Protein AF-A0A453PCX0-F1 (afdb_monomer_lite)

Sequence (122 aa):
MKKAQEKLGALLGRNPGLSKDFNNCVDFSLTPEEFEAGWCELMMKYEAMTDSHFENLYKYRETWVPCYFKHQFFPFLQSTQRSEGFNTVLKRYVNQHKSILNFVKQYQKIQIHILVREGSKD

Radius of gyration: 20.09 Å; chains: 1; bounding box: 38×37×50 Å

pLDDT: mean 74.6, std 13.04, range [39.66, 93.5]

InterPro domains:
  IPR031052 FHY3/FAR1 family [PTHR31669] (1-111)

Organism: Aegilops tauschii subsp. strangulata (NCBI:txid200361)

Foldseek 3Di:
DVVCCVVCVVLCVVPVCLVVLVCCLQVVDQAPVSNVVSLVVSCVVSVCPPPPVSVVCVVCCLVRRCNNCVVPDDVPPVDCPVVVVVVVVLVVQDDPPDDVVSSVVSVVVVVVVVVVVVVVVD

Secondary structure (DSSP, 8-state):
-HHHHHHSHHHHHH-TTHHHHHHHHHHS--SHHHHHHHHHHHHHHTTGGG-HHHHHHHHTGGGT-HHHHTTS--TTTS-THHHHHHHHHHHHH--TTS-HHHHHHHHHHHHHHHHHHHHT--

Structure (mmCIF, N/CA/C/O backbone):
data_AF-A0A453PCX0-F1
#
_entry.id   AF-A0A453PCX0-F1
#
loop_
_atom_site.group_PDB
_atom_site.id
_atom_site.type_symbol
_atom_site.label_atom_id
_atom_site.label_alt_id
_atom_site.label_comp_id
_atom_site.label_asym_id
_atom_site.label_entity_id
_atom_site.label_seq_id
_atom_site.pdbx_PDB_ins_code
_atom_site.Cartn_x
_atom_site.Cartn_y
_atom_site.Cartn_z
_atom_site.occupancy
_atom_site.B_iso_or_equiv
_atom_site.auth_seq_id
_atom_site.auth_comp_id
_atom_site.auth_asym_id
_atom_site.auth_atom_id
_atom_site.pdbx_PDB_model_num
ATOM 1 N N . MET A 1 1 ? 4.321 -1.537 4.904 1.00 40.69 1 MET A N 1
ATOM 2 C CA . MET A 1 1 ? 5.312 -2.137 3.977 1.00 40.69 1 MET A CA 1
ATOM 3 C C . MET A 1 1 ? 5.713 -3.583 4.287 1.00 40.69 1 MET A C 1
ATOM 5 O O . MET A 1 1 ? 5.758 -4.366 3.353 1.00 40.69 1 MET A O 1
ATOM 9 N N . LYS A 1 2 ? 5.931 -3.999 5.547 1.00 39.66 2 LYS A N 1
ATOM 10 C CA . LYS A 1 2 ? 6.452 -5.351 5.875 1.00 39.66 2 LYS A CA 1
ATOM 11 C C . LYS A 1 2 ? 5.653 -6.542 5.295 1.00 39.66 2 LYS A C 1
ATOM 13 O O . LYS A 1 2 ? 6.236 -7.453 4.731 1.00 39.66 2 LYS A O 1
ATOM 18 N N . LYS A 1 3 ? 4.313 -6.496 5.332 1.00 46.91 3 LYS A N 1
ATOM 19 C CA . LYS A 1 3 ? 3.445 -7.537 4.729 1.00 46.91 3 LYS A CA 1
ATOM 20 C C . LYS A 1 3 ? 3.434 -7.542 3.195 1.00 46.91 3 LYS A C 1
ATOM 22 O O . LYS A 1 3 ? 3.232 -8.590 2.592 1.00 46.91 3 LYS A O 1
ATOM 27 N N . ALA A 1 4 ? 3.621 -6.379 2.568 1.00 48.47 4 ALA A N 1
ATOM 28 C CA . ALA A 1 4 ? 3.772 -6.290 1.117 1.00 48.47 4 ALA A CA 1
ATOM 29 C C . ALA A 1 4 ? 5.121 -6.891 0.696 1.00 48.47 4 ALA A C 1
ATOM 31 O O . ALA A 1 4 ? 5.171 -7.653 -0.259 1.00 48.47 4 ALA A O 1
ATOM 32 N N . GLN A 1 5 ? 6.175 -6.649 1.484 1.00 51.53 5 GLN A N 1
ATOM 33 C CA . GLN A 1 5 ? 7.490 -7.269 1.305 1.00 51.53 5 GLN A CA 1
ATOM 34 C C . GLN A 1 5 ? 7.475 -8.793 1.483 1.00 51.53 5 GLN A C 1
ATOM 36 O O . GLN A 1 5 ? 8.235 -9.470 0.812 1.00 51.53 5 GLN A O 1
ATOM 41 N N . GLU A 1 6 ? 6.613 -9.356 2.332 1.00 54.28 6 GLU A N 1
ATOM 42 C CA . GLU A 1 6 ? 6.481 -10.817 2.477 1.00 54.28 6 GLU A CA 1
ATOM 43 C C . GLU A 1 6 ? 5.789 -11.471 1.269 1.00 54.28 6 GLU A C 1
ATOM 45 O O . GLU A 1 6 ? 6.207 -12.536 0.827 1.00 54.28 6 GLU A O 1
ATOM 50 N N . LYS A 1 7 ? 4.749 -10.834 0.711 1.00 58.62 7 LYS A N 1
ATOM 51 C CA . LYS A 1 7 ? 3.985 -11.382 -0.426 1.00 58.62 7 LYS A CA 1
ATOM 52 C C . LYS A 1 7 ? 4.642 -11.129 -1.780 1.00 58.62 7 LYS A C 1
ATOM 54 O O . LYS A 1 7 ? 4.614 -11.993 -2.641 1.00 58.62 7 LYS A O 1
ATOM 59 N N . LEU A 1 8 ? 5.255 -9.962 -1.949 1.00 61.41 8 LEU A N 1
ATOM 60 C CA . LEU A 1 8 ? 5.977 -9.571 -3.160 1.00 61.41 8 LEU A CA 1
ATOM 61 C C . LEU A 1 8 ? 7.486 -9.822 -3.023 1.00 61.41 8 LEU A C 1
ATOM 63 O O . LEU A 1 8 ? 8.259 -9.370 -3.859 1.00 61.41 8 LEU A O 1
ATOM 67 N N . GLY A 1 9 ? 7.933 -10.515 -1.970 1.00 59.28 9 GLY A N 1
ATOM 68 C CA . GLY A 1 9 ? 9.347 -10.615 -1.592 1.00 59.28 9 GLY A CA 1
ATOM 69 C C . GLY A 1 9 ? 10.252 -11.210 -2.663 1.00 59.28 9 GLY A C 1
ATOM 70 O O . GLY A 1 9 ? 11.370 -10.737 -2.840 1.00 59.28 9 GLY A O 1
ATOM 71 N N . ALA A 1 10 ? 9.758 -12.182 -3.433 1.00 63.59 10 ALA A N 1
ATOM 72 C CA . ALA A 1 10 ? 10.498 -12.742 -4.563 1.00 63.59 10 ALA A CA 1
ATOM 73 C C . ALA A 1 10 ? 10.660 -11.731 -5.719 1.00 63.59 10 ALA A C 1
ATOM 75 O O . ALA A 1 10 ? 11.735 -11.636 -6.304 1.00 63.59 10 ALA A O 1
ATOM 76 N N . LEU A 1 11 ? 9.627 -10.930 -6.008 1.00 62.47 11 LEU A N 1
ATOM 77 C CA . LEU A 1 11 ? 9.650 -9.891 -7.050 1.00 62.47 11 LEU A CA 1
ATOM 78 C C . LEU A 1 11 ? 10.479 -8.672 -6.631 1.00 62.47 11 LEU A C 1
ATOM 80 O O . LEU A 1 11 ? 11.276 -8.159 -7.413 1.00 62.47 11 LEU A O 1
ATOM 84 N N . LEU A 1 12 ? 10.343 -8.248 -5.375 1.00 60.72 12 LEU A N 1
ATOM 85 C CA . LEU A 1 12 ? 11.108 -7.151 -4.781 1.00 60.72 12 LEU A CA 1
ATOM 86 C C . LEU A 1 12 ? 12.583 -7.527 -4.574 1.00 60.72 12 LEU A C 1
ATOM 88 O O . LEU A 1 12 ? 13.451 -6.671 -4.702 1.00 60.72 12 LEU A O 1
ATOM 92 N N . GLY A 1 13 ? 12.877 -8.800 -4.288 1.00 60.97 13 GLY A N 1
ATOM 93 C CA . GLY A 1 13 ? 14.243 -9.321 -4.188 1.00 60.97 13 GLY A CA 1
ATOM 94 C C . GLY A 1 13 ? 14.944 -9.443 -5.544 1.00 60.97 13 GLY A C 1
ATOM 95 O O . GLY A 1 13 ? 16.156 -9.260 -5.621 1.00 60.97 13 GLY A O 1
ATOM 96 N N . ARG A 1 14 ? 14.188 -9.701 -6.620 1.00 64.56 14 ARG A N 1
ATOM 97 C CA . ARG A 1 14 ? 14.702 -9.745 -7.999 1.00 64.56 14 ARG A CA 1
ATOM 98 C C . ARG A 1 14 ? 14.957 -8.346 -8.570 1.00 64.56 14 ARG A C 1
ATOM 100 O O . ARG A 1 14 ? 15.863 -8.182 -9.378 1.00 64.56 14 ARG A O 1
ATOM 107 N N . ASN A 1 15 ? 14.193 -7.352 -8.115 1.00 68.94 15 ASN A N 1
ATOM 108 C CA . ASN A 1 15 ? 14.231 -5.979 -8.607 1.00 68.94 15 ASN A CA 1
ATOM 109 C C . ASN A 1 15 ? 14.345 -4.978 -7.442 1.00 68.94 15 ASN A C 1
ATOM 111 O O . ASN A 1 15 ? 13.328 -4.460 -6.975 1.00 68.94 15 ASN A O 1
ATOM 115 N N . PRO A 1 16 ? 15.563 -4.635 -6.982 1.00 71.69 16 PRO A N 1
ATOM 116 C CA . PRO A 1 16 ? 15.749 -3.754 -5.824 1.00 71.69 16 PRO A CA 1
ATOM 117 C C . PRO A 1 16 ? 15.191 -2.333 -6.039 1.00 71.69 16 PRO A C 1
ATOM 119 O O . PRO A 1 16 ? 14.854 -1.649 -5.074 1.00 71.69 16 PRO A O 1
ATOM 122 N N . GLY A 1 17 ? 15.047 -1.896 -7.297 1.00 80.81 17 GLY A N 1
ATOM 123 C CA . GLY A 1 17 ? 14.418 -0.621 -7.664 1.00 80.81 17 GLY A CA 1
ATOM 124 C C . GLY A 1 17 ? 12.886 -0.636 -7.647 1.00 80.81 17 GLY A C 1
ATOM 125 O O . GLY A 1 17 ? 12.279 0.422 -7.490 1.00 80.81 17 GLY A O 1
ATOM 126 N N . LEU A 1 18 ? 12.255 -1.815 -7.726 1.00 82.00 18 LEU A N 1
ATOM 127 C CA . LEU A 1 18 ? 10.802 -1.952 -7.862 1.00 82.00 18 LEU A CA 1
ATOM 128 C C . LEU A 1 18 ? 10.066 -1.320 -6.684 1.00 82.00 18 LEU A C 1
ATOM 130 O O . LEU A 1 18 ? 9.106 -0.592 -6.891 1.00 82.00 18 LEU A O 1
ATOM 134 N N . SER A 1 19 ? 10.534 -1.539 -5.450 1.00 80.00 19 SER A N 1
ATOM 135 C CA . SER A 1 19 ? 9.885 -0.946 -4.273 1.00 80.00 19 SER A CA 1
ATOM 136 C C . SER A 1 19 ? 9.928 0.579 -4.291 1.00 80.00 19 SER A C 1
ATOM 138 O O . SER A 1 19 ? 8.990 1.216 -3.819 1.00 80.00 19 SER A O 1
ATOM 140 N N . LYS A 1 20 ? 11.037 1.157 -4.767 1.00 84.31 20 LYS A N 1
ATOM 141 C CA . LYS A 1 20 ? 11.233 2.606 -4.802 1.00 84.31 20 LYS A CA 1
ATOM 142 C C . LYS A 1 20 ? 10.368 3.223 -5.894 1.00 84.31 20 LYS A C 1
ATOM 144 O O . LYS A 1 20 ? 9.653 4.177 -5.617 1.00 84.31 20 LYS A O 1
ATOM 149 N N . ASP A 1 21 ? 10.394 2.644 -7.089 1.00 86.50 21 ASP A N 1
ATOM 150 C CA . ASP A 1 21 ? 9.602 3.120 -8.222 1.00 86.50 21 ASP A CA 1
ATOM 151 C C . ASP A 1 21 ? 8.099 2.934 -7.972 1.00 86.50 21 ASP A C 1
ATOM 153 O O . ASP A 1 21 ? 7.317 3.826 -8.279 1.00 86.50 21 ASP A O 1
ATOM 157 N N . PHE A 1 22 ? 7.701 1.832 -7.328 1.00 87.06 22 PHE A N 1
ATOM 158 C CA . PHE A 1 22 ? 6.327 1.601 -6.886 1.00 87.06 22 PHE A CA 1
ATOM 159 C C . PHE A 1 22 ? 5.858 2.671 -5.897 1.00 87.06 22 PHE A C 1
ATOM 161 O O . PHE A 1 22 ? 4.820 3.288 -6.114 1.00 87.06 22 PHE A O 1
ATOM 168 N N . ASN A 1 23 ? 6.626 2.924 -4.830 1.00 84.69 23 ASN A N 1
ATOM 169 C CA . ASN A 1 23 ? 6.263 3.963 -3.865 1.00 84.69 23 ASN A CA 1
ATOM 170 C C . ASN A 1 23 ? 6.207 5.331 -4.542 1.00 84.69 23 ASN A C 1
ATOM 172 O O . ASN A 1 23 ? 5.276 6.085 -4.302 1.00 84.69 23 ASN A O 1
ATOM 176 N N . ASN A 1 24 ? 7.152 5.626 -5.439 1.00 86.31 24 ASN A N 1
ATOM 177 C CA . ASN A 1 24 ? 7.143 6.889 -6.159 1.00 86.31 24 ASN A CA 1
ATOM 178 C C . ASN A 1 24 ? 5.885 7.041 -7.029 1.00 86.31 24 ASN A C 1
ATOM 180 O O . ASN A 1 24 ? 5.242 8.085 -6.995 1.00 86.31 24 ASN A O 1
ATOM 184 N N . CYS A 1 25 ? 5.509 5.992 -7.764 1.00 88.75 25 CYS A N 1
ATOM 185 C CA . CYS A 1 25 ? 4.294 5.957 -8.575 1.00 88.75 25 CYS A CA 1
ATOM 186 C C . CYS A 1 25 ? 3.032 6.197 -7.733 1.00 88.75 25 CYS A C 1
ATOM 188 O O . CYS A 1 25 ? 2.101 6.848 -8.193 1.00 88.75 25 CYS A O 1
ATOM 190 N N . VAL A 1 26 ? 2.980 5.685 -6.505 1.00 86.19 26 VAL A N 1
ATOM 191 C CA . VAL A 1 26 ? 1.796 5.790 -5.639 1.00 86.19 26 VAL A CA 1
ATOM 192 C C . VAL A 1 26 ? 1.752 7.123 -4.890 1.00 86.19 26 VAL A C 1
ATOM 194 O O . VAL A 1 26 ? 0.695 7.744 -4.815 1.00 86.19 26 VAL A O 1
ATOM 197 N N . ASP A 1 27 ? 2.887 7.567 -4.348 1.00 79.94 27 ASP A N 1
ATOM 198 C CA . ASP A 1 27 ? 2.970 8.727 -3.455 1.00 79.94 27 ASP A CA 1
ATOM 199 C C . ASP A 1 27 ? 3.047 10.062 -4.215 1.00 79.94 27 ASP A C 1
ATOM 201 O O . ASP A 1 27 ? 2.573 11.078 -3.702 1.00 79.94 27 ASP A O 1
ATOM 205 N N . PHE A 1 28 ? 3.628 10.083 -5.424 1.00 83.00 28 PHE A N 1
ATOM 206 C CA . PHE A 1 28 ? 3.790 11.311 -6.220 1.00 83.00 28 PHE A CA 1
ATOM 207 C C . PHE A 1 28 ? 2.745 11.499 -7.322 1.00 83.00 28 PHE A C 1
ATOM 209 O O . PHE A 1 28 ? 2.733 12.560 -7.941 1.00 83.00 28 PHE A O 1
ATOM 216 N N . SER A 1 29 ? 1.850 10.533 -7.546 1.00 86.31 29 SER A N 1
ATOM 217 C CA . SER A 1 29 ? 0.720 10.734 -8.458 1.00 86.31 29 SER A CA 1
ATOM 218 C C . SER A 1 29 ? -0.349 11.583 -7.779 1.00 86.31 29 SER A C 1
ATOM 220 O O . SER A 1 29 ? -0.961 11.172 -6.787 1.00 86.31 29 SER A O 1
ATOM 222 N N . LEU A 1 30 ? -0.570 12.790 -8.293 1.00 83.06 30 LEU A N 1
ATOM 223 C CA . LEU A 1 30 ? -1.557 13.731 -7.772 1.00 83.06 30 LEU A CA 1
ATOM 224 C C . LEU A 1 30 ? -2.920 13.531 -8.428 1.00 83.06 30 LEU A C 1
ATOM 226 O O . LEU A 1 30 ? -3.935 13.784 -7.771 1.00 83.06 30 LEU A O 1
ATOM 230 N N . THR A 1 31 ? -2.949 13.037 -9.667 1.00 87.12 31 THR A N 1
ATOM 231 C CA . THR A 1 31 ? -4.182 12.698 -10.387 1.00 87.12 31 THR A CA 1
ATOM 232 C C . THR A 1 31 ? -4.267 11.205 -10.735 1.00 87.12 31 THR A C 1
ATOM 234 O O . THR A 1 31 ? -3.248 10.505 -10.757 1.00 87.12 31 THR A O 1
ATOM 237 N N . PRO A 1 32 ? -5.480 10.672 -10.981 1.00 89.19 32 PRO A N 1
ATOM 238 C CA . PRO A 1 32 ? -5.656 9.328 -11.528 1.00 89.19 32 PRO A CA 1
ATOM 239 C C . PRO A 1 32 ? -4.883 9.108 -12.831 1.00 89.19 32 PRO A C 1
ATOM 241 O O . PRO A 1 32 ? -4.286 8.055 -13.014 1.00 89.19 32 PRO A O 1
ATOM 244 N N . GLU A 1 33 ? -4.833 10.107 -13.712 1.00 91.12 33 GLU A N 1
ATOM 245 C CA . GLU A 1 33 ? -4.159 10.012 -15.011 1.00 91.12 33 GLU A CA 1
ATOM 246 C C . GLU A 1 33 ? -2.641 9.857 -14.857 1.00 91.12 33 GLU A C 1
ATOM 248 O O . GLU A 1 33 ? -2.038 9.018 -15.528 1.00 91.12 33 GLU A O 1
ATOM 253 N N . GLU A 1 34 ? -2.028 10.617 -13.943 1.00 90.19 34 GLU A N 1
ATOM 254 C CA . GLU A 1 34 ? -0.607 10.478 -13.596 1.00 90.19 34 GLU A CA 1
ATOM 255 C C . GLU A 1 34 ? -0.307 9.088 -13.026 1.00 90.19 34 GLU A C 1
ATOM 257 O O . GLU A 1 34 ? 0.698 8.471 -13.386 1.00 90.19 34 GLU A O 1
ATOM 262 N N . PHE A 1 35 ? -1.211 8.568 -12.189 1.00 92.00 35 PHE A N 1
ATOM 263 C CA . PHE A 1 35 ? -1.080 7.224 -11.641 1.00 92.00 35 PHE A CA 1
ATOM 264 C C . PHE A 1 35 ? -1.167 6.153 -12.727 1.00 92.00 35 PHE A C 1
ATOM 266 O O . PHE A 1 35 ? -0.319 5.269 -12.756 1.00 92.00 35 PHE A O 1
ATOM 273 N N . GLU A 1 36 ? -2.161 6.205 -13.616 1.00 93.50 36 GLU A N 1
ATOM 274 C CA . GLU A 1 36 ? -2.326 5.201 -14.675 1.00 93.50 36 GLU A CA 1
ATOM 275 C C . GLU A 1 36 ? -1.112 5.184 -15.617 1.00 93.50 36 GLU A C 1
ATOM 277 O O . GLU A 1 36 ? -0.602 4.112 -15.946 1.00 93.50 36 GLU A O 1
ATOM 282 N N . ALA A 1 37 ? -0.583 6.360 -15.977 1.00 92.69 37 ALA A N 1
ATOM 283 C CA . ALA A 1 37 ? 0.634 6.468 -16.779 1.00 92.69 37 ALA A CA 1
ATOM 284 C C . ALA A 1 37 ? 1.852 5.863 -16.057 1.00 92.69 37 ALA A C 1
ATOM 286 O O . ALA A 1 37 ? 2.522 4.981 -16.603 1.00 92.69 37 ALA A O 1
ATOM 287 N N . GLY A 1 38 ? 2.102 6.270 -14.807 1.00 91.00 38 GLY A N 1
ATOM 288 C CA . GLY A 1 38 ? 3.213 5.749 -14.005 1.00 91.00 38 GLY A CA 1
ATOM 289 C C . GLY A 1 38 ? 3.089 4.251 -13.710 1.00 91.00 38 GLY A C 1
ATOM 290 O O . GLY A 1 38 ? 4.087 3.529 -13.697 1.00 91.00 38 GLY A O 1
ATOM 291 N N . TRP A 1 39 ? 1.863 3.755 -13.533 1.00 92.00 39 TRP A N 1
ATOM 292 C CA . TRP A 1 39 ? 1.579 2.342 -13.311 1.00 92.00 39 TRP A CA 1
ATOM 293 C C . TRP A 1 39 ? 1.908 1.513 -14.550 1.00 92.00 39 TRP A C 1
ATOM 295 O O . TRP A 1 39 ? 2.591 0.493 -14.442 1.00 92.00 39 TRP A O 1
ATOM 305 N N . CYS A 1 40 ? 1.488 1.961 -15.736 1.00 90.25 40 CYS A N 1
ATOM 306 C CA . CYS A 1 40 ? 1.837 1.315 -16.999 1.00 90.25 40 CYS A CA 1
ATOM 307 C C . CYS A 1 40 ? 3.357 1.257 -17.210 1.00 90.25 40 CYS A C 1
ATOM 309 O O . CYS A 1 40 ? 3.886 0.183 -17.509 1.00 90.25 40 CYS A O 1
ATOM 311 N N . GLU A 1 41 ? 4.070 2.366 -16.990 1.00 90.88 41 GLU A N 1
ATOM 312 C CA . GLU A 1 41 ? 5.535 2.409 -17.089 1.00 90.88 41 GLU A CA 1
ATOM 313 C C . GLU A 1 41 ? 6.207 1.439 -16.109 1.00 90.88 41 GLU A C 1
ATOM 315 O O . GLU A 1 41 ? 7.120 0.698 -16.485 1.00 90.88 41 GLU A O 1
ATOM 320 N N . LEU A 1 42 ? 5.724 1.387 -14.864 1.00 89.44 42 LEU A N 1
ATOM 321 C CA . LEU A 1 42 ? 6.220 0.475 -13.838 1.00 89.44 42 LEU A CA 1
ATOM 322 C C . LEU A 1 42 ? 6.020 -0.992 -14.244 1.00 89.44 42 LEU A C 1
ATOM 324 O O . LEU A 1 42 ? 6.942 -1.801 -14.119 1.00 89.44 42 LEU A O 1
ATOM 328 N N . MET A 1 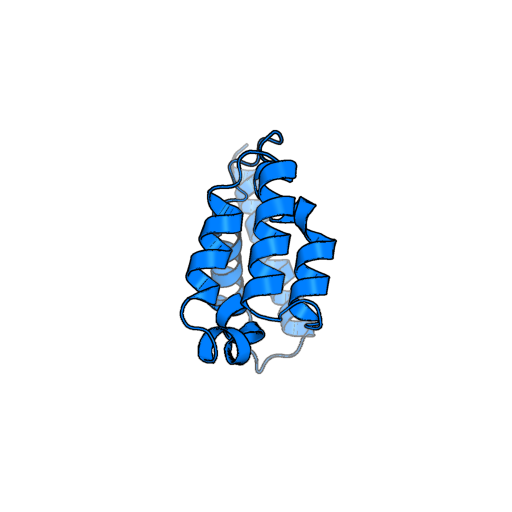43 ? 4.832 -1.342 -14.743 1.00 88.94 43 MET A N 1
ATOM 329 C CA . MET A 1 43 ? 4.520 -2.714 -15.148 1.00 88.94 43 MET A CA 1
ATOM 330 C C . MET A 1 43 ? 5.343 -3.160 -16.357 1.00 88.94 43 MET A C 1
ATOM 332 O O . MET A 1 43 ? 5.772 -4.315 -16.399 1.00 88.94 43 MET A O 1
ATOM 336 N N . MET A 1 44 ? 5.603 -2.257 -17.308 1.00 87.06 44 MET A N 1
ATOM 337 C CA . MET A 1 44 ? 6.475 -2.529 -18.454 1.00 87.06 44 MET A CA 1
ATOM 338 C C . MET A 1 44 ? 7.934 -2.696 -18.028 1.00 87.06 44 MET A C 1
ATOM 340 O O . MET A 1 44 ? 8.579 -3.664 -18.420 1.00 87.06 44 MET A O 1
ATOM 344 N N . LYS A 1 45 ? 8.449 -1.790 -17.189 1.00 86.31 45 LYS A N 1
ATOM 345 C CA . LYS A 1 45 ? 9.853 -1.781 -16.749 1.00 86.31 45 LYS A CA 1
ATOM 346 C C . LYS A 1 45 ? 10.264 -3.054 -16.012 1.00 86.31 45 LYS A C 1
ATOM 348 O O . LYS A 1 45 ? 11.415 -3.470 -16.106 1.00 86.31 45 LYS A O 1
ATOM 353 N N . TYR A 1 46 ? 9.341 -3.641 -15.258 1.00 83.12 46 TYR A N 1
ATOM 354 C CA .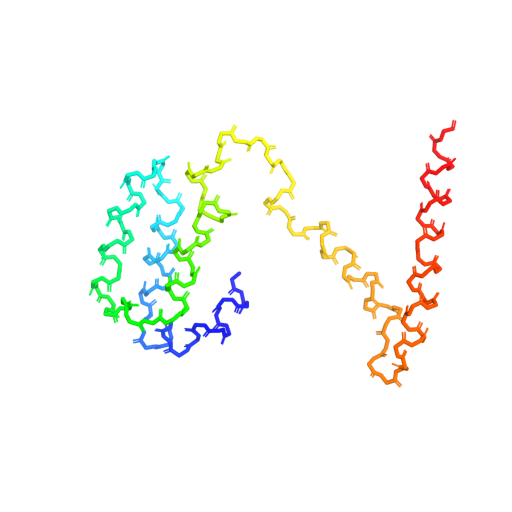 TYR A 1 46 ? 9.610 -4.807 -14.418 1.00 83.12 46 TYR A CA 1
ATOM 355 C C . TYR A 1 46 ? 8.955 -6.096 -14.926 1.00 83.12 46 TYR A C 1
ATOM 357 O O . TYR A 1 46 ? 8.971 -7.090 -14.200 1.00 83.12 46 TYR A O 1
ATOM 365 N N . GLU A 1 47 ? 8.382 -6.080 -16.138 1.00 80.06 47 GLU A N 1
ATOM 366 C CA . GLU A 1 47 ? 7.655 -7.208 -16.747 1.00 80.06 47 GLU A CA 1
ATOM 367 C C . GLU A 1 47 ? 6.601 -7.817 -15.798 1.00 80.06 47 GLU A C 1
ATOM 369 O O . GLU A 1 47 ? 6.350 -9.020 -15.776 1.00 80.06 47 GLU A O 1
ATOM 374 N N . ALA A 1 48 ? 5.977 -6.970 -14.976 1.00 75.38 48 ALA A N 1
ATOM 375 C CA . ALA A 1 48 ? 5.106 -7.386 -13.877 1.00 75.38 48 ALA A CA 1
ATOM 376 C C . ALA A 1 48 ? 3.626 -7.514 -14.284 1.00 75.38 48 ALA A C 1
ATOM 378 O O . ALA A 1 48 ? 2.791 -7.859 -13.451 1.00 75.38 48 ALA A O 1
ATOM 379 N N . MET A 1 49 ? 3.289 -7.272 -15.559 1.00 66.81 49 MET A N 1
ATOM 380 C CA . MET A 1 49 ? 1.903 -7.313 -16.054 1.00 66.81 49 MET A CA 1
ATOM 381 C C . MET A 1 49 ? 1.215 -8.671 -15.875 1.00 66.81 49 MET A C 1
ATOM 383 O O . MET A 1 49 ? -0.003 -8.717 -15.748 1.00 66.81 49 MET A O 1
ATOM 387 N N . THR A 1 50 ? 1.968 -9.774 -15.878 1.00 68.94 50 THR A N 1
ATOM 388 C CA . THR A 1 50 ? 1.408 -11.128 -15.726 1.00 68.94 50 THR A CA 1
ATOM 389 C C . THR A 1 50 ? 1.358 -11.597 -14.275 1.00 68.94 50 THR A C 1
ATOM 391 O O . THR A 1 50 ? 0.957 -12.729 -14.007 1.00 68.94 50 THR A O 1
ATOM 394 N N . ASP A 1 51 ? 1.809 -10.773 -13.329 1.00 80.56 51 ASP A N 1
ATOM 395 C CA . ASP A 1 51 ? 1.811 -11.149 -11.927 1.00 80.56 51 ASP A CA 1
ATOM 396 C C . ASP A 1 51 ? 0.437 -10.913 -11.286 1.00 80.56 51 ASP A C 1
ATOM 398 O O . ASP A 1 51 ? -0.068 -9.791 -11.194 1.00 80.56 51 ASP A O 1
ATOM 402 N N . SER A 1 52 ? -0.148 -12.000 -10.781 1.00 81.75 52 SER A N 1
ATOM 403 C CA . SER A 1 52 ? -1.471 -11.980 -10.149 1.00 81.75 52 SER A CA 1
ATOM 404 C C . SER A 1 52 ? -1.565 -11.042 -8.938 1.00 81.75 52 SER A C 1
ATOM 406 O O . SER A 1 52 ? -2.661 -10.597 -8.587 1.00 81.75 52 SER A O 1
ATOM 408 N N . HIS A 1 53 ? -0.454 -10.712 -8.267 1.00 81.88 53 HIS A N 1
ATOM 409 C CA . HIS A 1 53 ? -0.488 -9.756 -7.165 1.00 81.88 53 HIS A CA 1
ATOM 410 C C . HIS A 1 53 ? -0.638 -8.328 -7.673 1.00 81.88 53 HIS A C 1
ATOM 412 O O . HIS A 1 53 ? -1.441 -7.592 -7.102 1.00 81.88 53 HIS A O 1
ATOM 418 N N . PHE A 1 54 ? 0.075 -7.949 -8.735 1.00 83.88 54 PHE A N 1
ATOM 419 C CA . PHE A 1 54 ? -0.064 -6.630 -9.357 1.00 83.88 54 PHE A CA 1
ATOM 420 C C . PHE A 1 54 ? -1.432 -6.439 -10.017 1.00 83.88 54 PHE A C 1
ATOM 422 O O . PHE A 1 54 ? -2.028 -5.374 -9.859 1.00 83.88 54 PHE A O 1
ATOM 429 N N . GLU A 1 55 ? -1.986 -7.482 -10.637 1.00 86.00 55 GLU A N 1
ATOM 430 C CA . GLU A 1 55 ? -3.356 -7.465 -11.165 1.00 86.00 55 GLU A CA 1
ATOM 431 C C . GLU A 1 55 ? -4.387 -7.200 -10.054 1.00 86.00 55 GLU A C 1
ATOM 433 O O . GLU A 1 55 ? -5.232 -6.307 -10.158 1.00 86.00 55 GLU A O 1
ATOM 438 N N . ASN A 1 56 ? -4.283 -7.927 -8.936 1.00 86.00 56 ASN A N 1
ATOM 439 C CA . ASN A 1 56 ? -5.152 -7.700 -7.783 1.00 86.00 56 ASN A CA 1
ATOM 440 C C . ASN A 1 56 ? -4.952 -6.304 -7.181 1.00 86.00 56 ASN A C 1
ATOM 442 O O . ASN A 1 56 ? -5.927 -5.659 -6.797 1.00 86.00 56 ASN A O 1
ATOM 446 N N . LEU A 1 57 ? -3.710 -5.821 -7.099 1.00 87.50 57 LEU A N 1
ATOM 447 C CA . LEU A 1 57 ? -3.420 -4.484 -6.586 1.00 87.50 57 LEU A CA 1
ATOM 448 C C . LEU A 1 57 ? -4.102 -3.411 -7.441 1.00 87.50 57 LEU A C 1
ATOM 450 O O . LEU A 1 57 ? -4.758 -2.520 -6.902 1.00 87.50 57 LEU A O 1
ATOM 454 N N . TYR A 1 58 ? -4.006 -3.550 -8.763 1.00 89.69 58 TYR A N 1
ATOM 455 C CA . TYR A 1 58 ? -4.638 -2.658 -9.726 1.00 89.69 58 TYR A CA 1
ATOM 456 C C . TYR A 1 58 ? -6.169 -2.696 -9.635 1.00 89.69 58 TYR A C 1
ATOM 458 O O . TYR A 1 58 ? -6.829 -1.654 -9.640 1.00 89.69 58 TYR A O 1
ATOM 466 N N . LYS A 1 59 ? -6.759 -3.884 -9.463 1.00 90.50 59 LYS A N 1
ATOM 467 C CA . LYS A 1 59 ? -8.210 -4.038 -9.286 1.00 90.50 59 LYS A CA 1
ATOM 468 C C . LYS A 1 59 ? -8.749 -3.229 -8.103 1.00 90.50 59 LYS A C 1
ATOM 470 O O . LYS A 1 59 ? -9.840 -2.678 -8.194 1.00 90.50 59 LYS A O 1
ATOM 475 N N . TYR A 1 60 ? -7.989 -3.140 -7.013 1.00 87.12 60 TYR A N 1
ATOM 476 C CA . TYR A 1 60 ? -8.387 -2.408 -5.807 1.00 87.12 60 TYR A CA 1
ATOM 477 C C . TYR A 1 60 ? -7.779 -1.002 -5.705 1.00 87.12 60 TYR A C 1
ATOM 479 O O . TYR A 1 60 ? -7.873 -0.398 -4.637 1.00 87.12 60 TYR A O 1
ATOM 487 N N . ARG A 1 61 ? -7.167 -0.467 -6.772 1.00 90.44 61 ARG A N 1
ATOM 488 C CA . ARG A 1 61 ? -6.413 0.805 -6.757 1.00 90.44 61 ARG A CA 1
ATOM 489 C C . ARG A 1 61 ? -7.171 1.979 -6.142 1.00 90.44 61 ARG A C 1
ATOM 491 O O . ARG A 1 61 ? -6.607 2.698 -5.327 1.00 90.44 61 ARG A O 1
ATOM 498 N N . GLU A 1 62 ? -8.471 2.083 -6.400 1.00 87.06 62 GLU A N 1
ATOM 499 C CA . GLU A 1 62 ? -9.327 3.144 -5.850 1.00 87.06 62 GLU A CA 1
ATOM 500 C C . GLU A 1 62 ? -9.403 3.158 -4.313 1.00 87.06 62 GLU A C 1
ATOM 502 O O . GLU A 1 62 ? -9.756 4.169 -3.717 1.00 87.06 62 GLU A O 1
ATOM 507 N N . THR A 1 63 ? -9.062 2.047 -3.654 1.00 82.94 63 THR A N 1
ATOM 508 C CA . THR A 1 63 ? -9.135 1.905 -2.191 1.00 82.94 63 THR A CA 1
ATOM 509 C C . THR A 1 63 ? -7.825 2.210 -1.464 1.00 82.94 63 THR A C 1
ATOM 511 O O . THR A 1 63 ? -7.832 2.351 -0.242 1.00 82.94 63 THR A O 1
ATOM 514 N N . TRP A 1 64 ? -6.693 2.267 -2.176 1.00 84.06 64 TRP A N 1
ATOM 515 C CA . TRP A 1 64 ? -5.364 2.367 -1.553 1.00 84.06 64 TRP A CA 1
ATOM 516 C C . TRP A 1 64 ? -4.400 3.339 -2.247 1.00 84.06 64 TRP A C 1
ATOM 518 O O . TRP A 1 64 ? -3.444 3.776 -1.609 1.00 84.06 64 TRP A O 1
ATOM 528 N N . VAL A 1 65 ? -4.679 3.757 -3.487 1.00 85.81 65 VAL A N 1
ATOM 529 C CA . VAL A 1 65 ? -3.947 4.826 -4.180 1.00 85.81 65 VAL A CA 1
ATOM 530 C C . VAL A 1 65 ? -4.512 6.205 -3.802 1.00 85.81 65 VAL A C 1
ATOM 532 O O . VAL A 1 65 ? -5.678 6.483 -4.099 1.00 85.81 65 VAL A O 1
ATOM 535 N N . PRO A 1 66 ? -3.707 7.103 -3.201 1.00 83.62 66 PRO A N 1
ATOM 536 C CA . PRO A 1 66 ? -4.190 8.372 -2.664 1.00 83.62 66 PRO A CA 1
ATOM 537 C C . PRO A 1 66 ? -4.970 9.238 -3.656 1.00 83.62 66 PRO A C 1
ATOM 539 O O . PRO A 1 66 ? -6.009 9.769 -3.279 1.00 83.62 66 PRO A O 1
ATOM 542 N N . CYS A 1 67 ? -4.538 9.374 -4.916 1.00 86.31 67 CYS A N 1
ATOM 543 C CA . CYS A 1 67 ? -5.201 10.264 -5.882 1.00 86.31 67 CYS A CA 1
ATOM 544 C C . CYS A 1 67 ? -6.688 9.928 -6.124 1.00 86.31 67 CYS A C 1
ATOM 546 O O . CYS A 1 67 ? -7.472 10.831 -6.413 1.00 86.31 67 CYS A O 1
ATOM 548 N N . TYR A 1 68 ? -7.104 8.676 -5.900 1.00 83.75 68 TYR A N 1
ATOM 549 C CA . TYR A 1 68 ? -8.489 8.228 -6.073 1.00 83.75 68 TYR 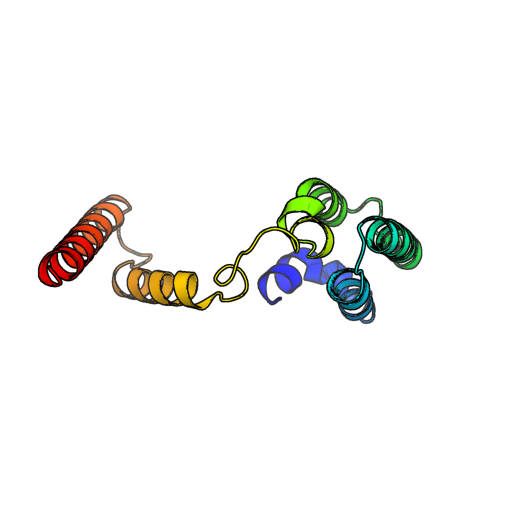A CA 1
ATOM 550 C C . TYR A 1 68 ? -9.417 8.553 -4.902 1.00 83.75 68 TYR A C 1
ATOM 552 O O . TYR A 1 68 ? -10.624 8.646 -5.096 1.00 83.75 68 TYR A O 1
ATOM 560 N N . PHE A 1 69 ? -8.890 8.757 -3.693 1.00 80.00 69 PHE A N 1
ATOM 561 C CA . PHE A 1 69 ? -9.713 9.017 -2.504 1.00 80.00 69 PHE A CA 1
ATOM 562 C C . PHE A 1 69 ? -9.233 10.208 -1.670 1.00 80.00 69 PHE A C 1
ATOM 564 O O . PHE A 1 69 ? -9.809 10.493 -0.628 1.00 80.00 69 PHE A O 1
ATOM 571 N N . LYS A 1 70 ? -8.224 10.961 -2.122 1.00 73.31 70 LYS A N 1
ATOM 572 C CA . LYS A 1 70 ? -7.699 12.160 -1.437 1.00 73.31 70 LYS A CA 1
ATOM 573 C C . LYS A 1 70 ? -8.751 13.253 -1.236 1.00 73.31 70 LYS A C 1
ATOM 575 O O . LYS A 1 70 ? -8.624 14.064 -0.325 1.00 73.31 70 LYS A O 1
ATOM 580 N N . HIS A 1 71 ? -9.788 13.273 -2.071 1.00 71.00 71 HIS A N 1
ATOM 581 C CA . HIS A 1 71 ? -10.932 14.176 -1.931 1.00 71.00 71 HIS A CA 1
ATOM 582 C C . HIS A 1 71 ? -11.914 13.737 -0.828 1.00 71.00 71 HIS A C 1
ATOM 584 O O . HIS A 1 71 ? -12.779 14.512 -0.426 1.00 71.00 71 HIS A O 1
ATOM 590 N N . GLN A 1 72 ? -11.783 12.512 -0.321 1.00 67.31 72 GLN A N 1
ATOM 591 C CA . GLN A 1 72 ? -12.551 11.993 0.800 1.00 67.31 72 GLN A CA 1
ATOM 592 C C . GLN A 1 72 ? -11.722 12.165 2.081 1.00 67.31 72 GLN A C 1
ATOM 594 O O . GLN A 1 72 ? -10.593 11.690 2.204 1.00 67.31 72 GLN A O 1
ATOM 599 N N . PHE A 1 73 ? -12.261 12.915 3.044 1.00 58.69 73 PHE A N 1
ATOM 600 C CA . PHE A 1 73 ? -11.564 13.223 4.290 1.00 58.69 73 PHE A CA 1
ATOM 601 C C . PHE A 1 73 ? -11.460 11.973 5.175 1.00 58.69 73 PHE A C 1
ATOM 603 O O . PHE A 1 73 ? -12.427 11.568 5.820 1.00 58.69 73 PHE A O 1
ATOM 610 N N . PHE A 1 74 ? -10.265 11.383 5.237 1.00 63.38 74 PHE A N 1
ATOM 611 C CA . PHE A 1 74 ? -9.982 10.195 6.045 1.00 63.38 74 PHE A CA 1
ATOM 612 C C . PHE A 1 74 ? -8.830 10.411 7.044 1.00 63.38 74 PHE A C 1
ATOM 614 O O . PHE A 1 74 ? -7.794 9.743 6.963 1.00 63.38 74 PHE A O 1
ATOM 621 N N . PRO A 1 75 ? -8.999 11.297 8.041 1.00 52.97 75 PRO A N 1
ATOM 622 C CA . PRO A 1 75 ? -7.941 11.710 8.976 1.00 52.97 75 PRO A CA 1
ATOM 623 C C . PRO A 1 75 ? -7.358 10.563 9.818 1.00 52.97 75 PRO A C 1
ATOM 625 O O . PRO A 1 75 ? -6.296 10.707 10.417 1.00 52.97 75 PRO A O 1
ATOM 628 N N . PHE A 1 76 ? -8.038 9.414 9.865 1.00 54.28 76 PHE A N 1
ATOM 629 C CA . PHE A 1 76 ? -7.647 8.262 10.675 1.00 54.28 76 PHE A CA 1
ATOM 630 C C . PHE A 1 76 ? -7.240 7.028 9.857 1.00 54.28 76 PHE A C 1
ATOM 632 O O . PHE A 1 76 ? -6.841 6.037 10.459 1.00 54.28 76 PHE A O 1
ATOM 639 N N . LEU A 1 77 ? -7.320 7.054 8.517 1.00 55.44 77 LEU A N 1
ATOM 640 C CA . LEU A 1 77 ? -6.919 5.903 7.686 1.00 55.44 77 LEU A CA 1
ATOM 641 C C . LEU A 1 77 ? -5.402 5.820 7.475 1.00 55.44 77 LEU A C 1
ATOM 643 O O . LEU A 1 77 ? -4.878 4.725 7.289 1.00 55.44 77 LEU A O 1
ATOM 647 N N . GLN A 1 78 ? -4.680 6.943 7.564 1.00 52.97 78 GLN A N 1
ATOM 648 C CA . GLN A 1 78 ? -3.213 6.939 7.506 1.00 52.97 78 GLN A CA 1
ATOM 649 C C . GLN A 1 78 ? -2.556 6.396 8.782 1.00 52.97 78 GLN A C 1
ATOM 651 O O . GLN A 1 78 ? -1.405 5.964 8.728 1.00 52.97 78 GLN A O 1
ATOM 656 N N . SER A 1 79 ? -3.249 6.396 9.929 1.00 54.53 79 SER A N 1
ATOM 657 C CA . SER A 1 79 ? -2.678 5.890 11.179 1.00 54.53 79 SER A CA 1
ATOM 658 C C . SER A 1 79 ? -3.109 4.442 11.428 1.00 54.53 79 SER A C 1
ATOM 660 O O . SER A 1 79 ? -4.276 4.117 11.643 1.00 54.53 79 SER A O 1
ATOM 662 N N . THR A 1 80 ? -2.140 3.528 11.465 1.00 57.53 80 THR A N 1
ATOM 663 C CA . THR A 1 80 ? -2.374 2.156 11.942 1.00 57.53 80 THR A CA 1
ATOM 664 C C . THR A 1 80 ? -2.644 2.113 13.446 1.00 57.53 80 THR A C 1
ATOM 666 O O . THR A 1 80 ? -3.077 1.075 13.945 1.00 57.53 80 THR A O 1
ATOM 669 N N . GLN A 1 81 ? -2.472 3.232 14.160 1.00 59.19 81 GLN A N 1
ATOM 670 C CA . GLN A 1 81 ? -2.542 3.355 15.617 1.00 59.19 81 GLN A CA 1
ATOM 671 C C . GLN A 1 81 ? -3.819 2.747 16.214 1.00 59.19 81 GLN A C 1
ATOM 673 O O . GLN A 1 81 ? -3.757 2.041 17.222 1.00 59.19 81 GLN A O 1
ATOM 678 N N . ARG A 1 82 ? -4.976 2.939 15.565 1.00 61.00 82 ARG A N 1
ATOM 679 C CA . ARG A 1 82 ? -6.250 2.366 16.031 1.00 61.00 82 ARG A CA 1
ATOM 680 C C . ARG A 1 82 ? -6.273 0.837 15.904 1.00 61.00 82 ARG A C 1
ATOM 682 O O . ARG A 1 82 ? -6.673 0.142 16.836 1.00 61.00 82 ARG A O 1
ATOM 689 N N . SER A 1 83 ? -5.800 0.309 14.775 1.00 64.75 83 SER A N 1
ATOM 690 C CA . SER A 1 83 ? -5.717 -1.139 14.536 1.00 64.75 83 SER A CA 1
ATOM 691 C C . SER A 1 83 ? -4.617 -1.816 15.364 1.00 64.75 83 SER A C 1
ATOM 693 O O . SER A 1 83 ? -4.800 -2.938 15.830 1.00 64.75 83 SER A O 1
ATOM 695 N N . GLU A 1 84 ? -3.497 -1.133 15.607 1.00 70.12 84 GLU A N 1
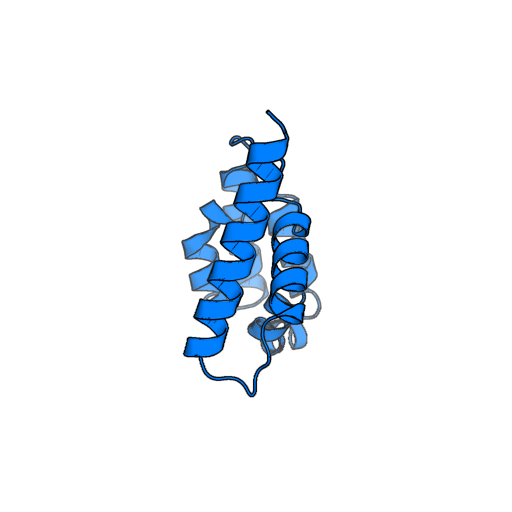ATOM 696 C CA . GLU A 1 84 ? -2.365 -1.619 16.398 1.00 70.12 84 GLU A CA 1
ATOM 697 C C . GLU A 1 84 ? -2.688 -1.651 17.887 1.00 70.12 84 GLU A C 1
ATOM 699 O O . GLU A 1 84 ? -2.393 -2.647 18.552 1.00 70.12 84 GLU A O 1
ATOM 704 N N . GLY A 1 85 ? -3.354 -0.614 18.403 1.00 70.56 85 GLY A N 1
ATOM 705 C CA . GLY A 1 85 ? -3.862 -0.595 19.772 1.00 70.56 85 GLY A CA 1
ATOM 706 C C . GLY A 1 85 ? -4.834 -1.748 20.015 1.00 70.56 85 GLY A C 1
ATOM 707 O O . GLY A 1 85 ? -4.667 -2.512 20.967 1.00 70.56 85 GLY A O 1
ATOM 708 N N . PHE A 1 86 ? -5.787 -1.954 19.103 1.00 69.75 86 PHE A N 1
ATOM 709 C CA . PHE A 1 86 ? -6.743 -3.055 19.211 1.00 69.75 86 PHE A CA 1
ATOM 710 C C . PHE A 1 86 ? -6.086 -4.437 19.071 1.00 69.75 86 PHE A C 1
ATOM 712 O O . PHE A 1 86 ? -6.341 -5.325 19.883 1.00 69.75 86 PHE A O 1
ATOM 719 N N . ASN A 1 87 ? -5.174 -4.619 18.111 1.00 70.75 87 ASN A N 1
ATOM 720 C CA . ASN A 1 87 ? -4.411 -5.864 17.979 1.00 70.75 87 ASN A CA 1
ATOM 721 C C . ASN A 1 87 ? -3.545 -6.151 19.208 1.00 70.75 87 ASN A C 1
ATOM 723 O O . ASN A 1 87 ? -3.387 -7.309 19.588 1.00 70.75 87 ASN A O 1
ATOM 727 N N . THR A 1 88 ? -2.986 -5.122 19.842 1.00 76.75 88 THR A N 1
ATOM 728 C CA . THR A 1 88 ? -2.208 -5.271 21.078 1.00 76.75 88 THR A CA 1
ATOM 729 C C . THR A 1 88 ? -3.091 -5.743 22.225 1.00 76.75 88 THR A C 1
ATOM 731 O O . THR A 1 88 ? -2.695 -6.639 22.969 1.00 76.75 88 THR A O 1
ATOM 734 N N . VAL A 1 89 ? -4.305 -5.198 22.341 1.00 74.56 89 VAL A N 1
ATOM 735 C CA . VAL A 1 89 ? -5.310 -5.682 23.293 1.00 74.56 89 VAL A CA 1
ATOM 736 C C . VAL A 1 89 ? -5.636 -7.144 22.995 1.00 74.56 89 VAL A C 1
ATOM 738 O O . VAL A 1 89 ? -5.447 -7.983 23.868 1.00 74.56 89 VAL A O 1
ATOM 741 N N . LEU A 1 90 ? -6.011 -7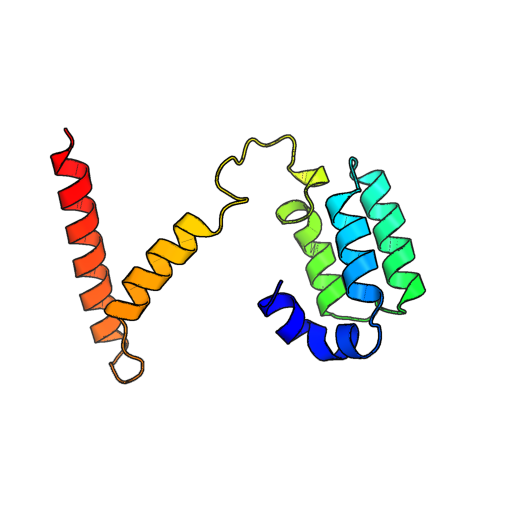.492 21.761 1.00 74.31 90 LEU A N 1
ATOM 742 C CA . LEU A 1 90 ? -6.330 -8.876 21.398 1.00 74.31 90 LEU A CA 1
ATOM 743 C C . LEU A 1 90 ? -5.182 -9.846 21.700 1.00 74.31 90 LEU A C 1
ATOM 745 O O . LEU A 1 90 ? -5.415 -10.874 22.325 1.00 74.31 90 LEU A O 1
ATOM 749 N N . LYS A 1 91 ? -3.934 -9.513 21.360 1.00 74.62 91 LYS A N 1
ATOM 750 C CA . LYS A 1 91 ? -2.769 -10.367 21.653 1.00 74.62 91 LYS A CA 1
ATOM 751 C C . LYS A 1 91 ? -2.570 -10.656 23.146 1.00 74.62 91 LYS A C 1
ATOM 753 O O . LYS A 1 91 ? -2.012 -11.695 23.477 1.00 74.62 91 LYS A O 1
ATOM 758 N N . ARG A 1 92 ? -3.030 -9.783 24.052 1.00 73.94 92 ARG A N 1
ATOM 759 C CA . ARG A 1 92 ? -2.987 -10.041 25.506 1.00 73.94 92 ARG A CA 1
ATOM 760 C C . ARG A 1 92 ? -4.016 -11.081 25.954 1.00 73.94 92 ARG A C 1
ATOM 762 O O . ARG A 1 92 ? -3.778 -11.784 26.930 1.00 73.94 92 ARG A O 1
ATOM 769 N N . TYR A 1 93 ? -5.145 -11.184 25.255 1.00 67.38 93 TYR A N 1
ATOM 770 C CA . TYR A 1 93 ? -6.266 -12.050 25.644 1.00 67.38 93 TYR A CA 1
ATOM 771 C C . TYR A 1 93 ? -6.386 -13.322 24.795 1.00 67.38 93 TYR A C 1
ATOM 773 O O . TYR A 1 93 ? -7.020 -14.293 25.216 1.00 67.38 93 TYR A O 1
ATOM 781 N N . VAL A 1 94 ? -5.770 -13.338 23.614 1.00 66.75 94 VAL A N 1
ATOM 782 C CA . VAL A 1 94 ? -5.840 -14.430 22.644 1.00 66.75 94 VAL A CA 1
ATOM 783 C C . VAL A 1 94 ? -4.544 -15.229 22.693 1.00 66.75 94 VAL A C 1
ATOM 785 O O . VAL A 1 94 ? -3.489 -14.763 22.278 1.00 66.75 94 VAL A O 1
ATOM 788 N N . ASN A 1 95 ? -4.636 -16.454 23.206 1.00 69.25 95 ASN A N 1
ATOM 789 C CA . ASN A 1 95 ? -3.543 -17.420 23.206 1.00 69.25 95 ASN A CA 1
ATOM 790 C C . ASN A 1 95 ? -3.797 -18.452 22.099 1.00 69.25 95 ASN A C 1
ATOM 792 O O . ASN A 1 95 ? -4.876 -19.042 22.054 1.00 69.25 95 ASN A O 1
ATOM 796 N N . GLN A 1 96 ? -2.798 -18.683 21.246 1.00 65.25 96 GLN A N 1
ATOM 797 C CA . GLN A 1 96 ? -2.845 -19.628 20.122 1.00 65.25 96 GLN A CA 1
ATOM 798 C C . GLN A 1 96 ? -3.150 -21.084 20.523 1.00 65.25 96 GLN A C 1
ATOM 800 O O . GLN A 1 96 ? -3.627 -21.856 19.702 1.00 65.25 96 GLN A O 1
ATOM 805 N N . HIS A 1 97 ? -2.919 -21.458 21.786 1.00 70.50 97 HIS A N 1
ATOM 806 C CA . HIS A 1 97 ? -3.213 -22.795 22.316 1.00 70.50 97 HIS A CA 1
ATOM 807 C C . HIS A 1 97 ? -4.628 -22.928 22.902 1.00 70.50 97 HIS A C 1
ATOM 809 O O . HIS A 1 97 ? -4.982 -23.981 23.430 1.00 70.50 97 HIS A O 1
ATOM 815 N N . LYS A 1 98 ? -5.448 -21.869 22.864 1.00 72.06 98 LYS A N 1
ATOM 816 C CA . LYS A 1 98 ? -6.823 -21.892 23.379 1.00 72.06 98 LYS A CA 1
ATOM 817 C C . LYS A 1 98 ? -7.827 -22.054 22.239 1.00 72.06 98 LYS A C 1
ATOM 819 O O . LYS A 1 98 ? -7.654 -21.511 21.156 1.00 72.06 98 LYS A O 1
ATOM 824 N N . SER A 1 99 ? -8.909 -22.783 22.513 1.00 79.88 99 SER A N 1
ATOM 825 C CA . SER A 1 99 ? -9.994 -23.005 21.551 1.00 79.88 99 SER A CA 1
ATOM 826 C C . SER A 1 99 ? -10.656 -21.703 21.082 1.00 79.88 99 SER A C 1
ATOM 828 O O . SER A 1 99 ? -10.702 -20.707 21.808 1.00 79.88 99 SER A O 1
ATOM 830 N N . ILE A 1 100 ? -11.266 -21.736 19.894 1.00 78.44 100 ILE A N 1
ATOM 831 C CA . ILE A 1 100 ? -12.016 -20.602 19.331 1.00 78.44 100 ILE A CA 1
ATOM 832 C C . ILE A 1 100 ? -13.162 -20.136 20.248 1.00 78.44 100 ILE A C 1
ATOM 834 O O . ILE A 1 100 ? -13.458 -18.949 20.340 1.00 78.44 100 ILE A O 1
ATOM 838 N N . LEU A 1 101 ? -13.747 -21.053 21.025 1.00 81.19 101 LEU A N 1
ATOM 839 C CA . LEU A 1 101 ? -14.760 -20.726 22.030 1.00 81.19 101 LEU A CA 1
ATOM 840 C C . LEU A 1 101 ? -14.201 -19.811 23.131 1.00 81.19 101 LEU A C 1
ATOM 842 O O . LEU A 1 101 ? -14.878 -18.892 23.591 1.00 81.19 101 LEU A O 1
ATOM 846 N N . ASN A 1 102 ? -12.951 -20.033 23.547 1.00 79.44 102 ASN A N 1
ATOM 847 C CA . ASN A 1 102 ? -12.284 -19.157 24.504 1.00 79.44 102 ASN A CA 1
ATOM 848 C C . ASN A 1 102 ? -12.001 -17.780 23.901 1.00 79.44 102 ASN A C 1
ATOM 850 O O . ASN A 1 102 ? -12.151 -16.788 24.608 1.00 79.44 102 ASN A O 1
ATOM 854 N N . PHE A 1 103 ? -11.658 -17.705 22.612 1.00 79.25 103 PHE A N 1
ATOM 855 C CA . PHE A 1 103 ? -11.524 -16.427 21.911 1.00 79.25 103 PHE A CA 1
ATOM 856 C C . PHE A 1 103 ? -12.830 -15.623 21.965 1.00 79.25 103 PHE A C 1
ATOM 858 O O . PHE A 1 103 ? -12.810 -14.477 22.408 1.00 79.25 103 PHE A O 1
ATOM 865 N N . VAL A 1 104 ? -13.971 -16.232 21.617 1.00 83.06 104 VAL A N 1
ATOM 866 C CA . VAL A 1 104 ? -15.281 -15.551 21.628 1.00 83.06 104 VAL A CA 1
ATOM 867 C C . VAL A 1 104 ? -15.635 -15.037 23.027 1.00 83.06 104 VAL A C 1
ATOM 869 O O . VAL A 1 104 ? -16.037 -13.884 23.177 1.00 83.06 104 VAL A O 1
ATOM 872 N N . LYS A 1 105 ? -15.407 -15.843 24.073 1.00 82.88 105 LYS A N 1
ATOM 873 C CA . LYS A 1 105 ? -15.647 -15.430 25.468 1.00 82.88 105 LYS A CA 1
ATOM 874 C C . LYS A 1 105 ? -14.766 -14.253 25.897 1.00 82.88 105 LYS A C 1
ATOM 876 O O . LYS A 1 105 ? -15.236 -13.360 26.597 1.00 82.88 105 LYS A O 1
ATOM 881 N N . GLN A 1 106 ? -13.490 -14.242 25.509 1.00 80.56 106 GLN A N 1
ATOM 882 C CA . GLN A 1 106 ? -12.590 -13.126 25.821 1.00 80.56 106 GLN A CA 1
ATOM 883 C C . GLN A 1 106 ? -12.948 -11.873 25.017 1.00 80.56 106 GLN A C 1
ATOM 885 O O . GLN A 1 106 ? -12.941 -10.774 25.565 1.00 80.56 106 GLN A O 1
ATOM 890 N N . TYR A 1 107 ? -13.336 -12.035 23.753 1.00 81.25 107 TYR A N 1
ATOM 891 C CA . TYR A 1 107 ? -13.801 -10.939 22.912 1.00 81.25 107 TYR A CA 1
ATOM 892 C C . TYR A 1 107 ? -15.049 -10.268 23.498 1.00 81.25 107 TYR A C 1
ATOM 894 O O . TYR A 1 107 ? -15.073 -9.048 23.633 1.00 81.25 107 TYR A O 1
ATOM 902 N N . GLN A 1 108 ? -16.041 -11.048 23.943 1.00 83.19 108 GLN A N 1
ATOM 903 C CA . GLN A 1 108 ? -17.227 -10.518 24.627 1.00 83.19 108 GLN A CA 1
ATOM 904 C C . GLN A 1 108 ? -16.865 -9.717 25.886 1.00 83.19 108 GLN A C 1
ATOM 906 O O . GLN A 1 108 ? -17.404 -8.635 26.096 1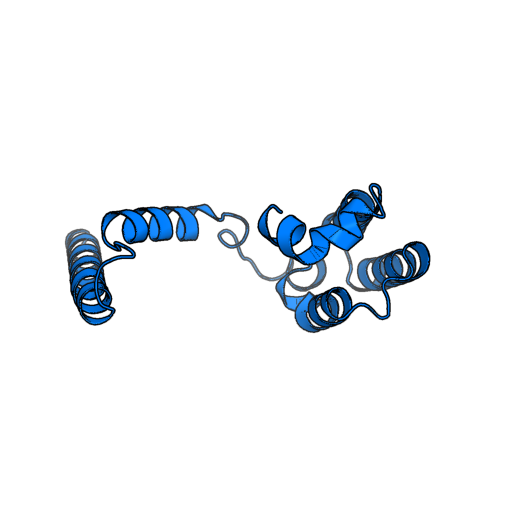.00 83.19 108 GLN A O 1
ATOM 911 N N . LYS A 1 109 ? -15.910 -10.192 26.698 1.00 81.69 109 LYS A N 1
ATOM 912 C CA . LYS A 1 109 ? -15.437 -9.445 27.878 1.00 81.69 109 LYS A CA 1
ATOM 913 C C . LYS A 1 109 ? -14.790 -8.111 27.508 1.00 81.69 109 LYS A C 1
ATOM 915 O O . LYS A 1 109 ? -15.037 -7.114 28.179 1.00 81.69 109 LYS A O 1
ATOM 920 N N . ILE A 1 110 ? -13.989 -8.085 26.443 1.00 81.31 110 ILE A N 1
ATOM 921 C CA . ILE A 1 110 ? -13.370 -6.854 25.933 1.00 81.31 110 ILE A CA 1
ATOM 922 C C . ILE A 1 110 ? -14.450 -5.881 25.443 1.00 81.31 110 ILE A C 1
ATOM 924 O O . ILE A 1 110 ? -14.397 -4.708 25.797 1.00 81.31 110 ILE A O 1
ATOM 928 N N . GLN A 1 111 ? -15.445 -6.361 24.690 1.00 77.44 111 GLN A N 1
ATOM 929 C CA . GLN A 1 111 ? -16.569 -5.546 24.211 1.00 77.44 111 GLN A CA 1
ATOM 930 C C . GLN A 1 111 ? -17.347 -4.914 25.371 1.00 77.44 111 GLN A C 1
ATOM 932 O O . GLN A 1 111 ? -17.557 -3.705 25.374 1.00 77.44 111 GLN A O 1
ATOM 937 N N . ILE A 1 112 ? -17.692 -5.701 26.396 1.00 80.12 112 ILE A N 1
ATOM 938 C CA . ILE A 1 112 ? -18.387 -5.204 27.593 1.00 80.12 112 ILE A CA 1
ATOM 939 C C . ILE A 1 112 ? -17.541 -4.150 28.318 1.00 80.12 112 ILE A C 1
ATOM 941 O O . ILE A 1 112 ? -18.047 -3.091 28.673 1.00 80.12 112 ILE A O 1
ATOM 945 N N . HIS A 1 113 ? -16.243 -4.398 28.510 1.00 76.06 113 HIS A N 1
ATOM 946 C CA . HIS A 1 113 ? -15.353 -3.445 29.177 1.00 76.06 113 HIS A CA 1
ATOM 947 C C . HIS A 1 113 ? -15.197 -2.128 28.393 1.00 76.06 113 HIS A C 1
ATOM 949 O O . HIS A 1 113 ? -15.074 -1.062 28.996 1.00 76.06 113 HIS A O 1
ATOM 955 N N . ILE A 1 114 ? -15.182 -2.181 27.057 1.00 72.88 114 ILE A N 1
ATOM 956 C CA . ILE A 1 114 ? -15.154 -0.984 26.204 1.00 72.88 114 ILE A CA 1
ATOM 957 C C . ILE A 1 114 ? -16.471 -0.209 26.339 1.00 72.88 114 ILE A C 1
ATOM 959 O O . ILE A 1 114 ? -16.424 0.979 26.646 1.00 72.88 114 ILE A O 1
ATOM 963 N N . LEU A 1 115 ? -17.617 -0.889 26.226 1.00 72.00 115 LEU A N 1
ATOM 964 C CA . LEU A 1 115 ? -18.952 -0.287 26.354 1.00 72.00 115 LEU A CA 1
ATOM 965 C C . LEU A 1 115 ? -19.161 0.398 27.713 1.00 72.00 115 LEU A C 1
ATOM 967 O O . LEU A 1 115 ? -19.649 1.522 27.766 1.00 72.00 115 LEU A O 1
ATOM 971 N N . VAL A 1 116 ? -18.735 -0.233 28.813 1.00 71.00 116 VAL A N 1
ATOM 972 C CA . VAL A 1 116 ? -18.821 0.357 30.163 1.00 71.00 116 VAL A CA 1
ATOM 973 C C . VAL A 1 116 ? -17.940 1.602 30.283 1.00 71.00 116 VAL A C 1
ATOM 975 O O . VAL A 1 116 ? -18.351 2.594 30.877 1.00 71.00 116 VAL A O 1
ATOM 978 N N . ARG A 1 117 ? -16.735 1.587 29.703 1.00 64.75 117 ARG A N 1
ATOM 979 C CA . ARG A 1 117 ? -15.811 2.731 29.740 1.00 64.75 117 ARG A CA 1
ATOM 980 C C . ARG A 1 117 ? -16.288 3.909 28.887 1.00 64.75 117 ARG A C 1
ATOM 982 O O . ARG A 1 117 ? -15.943 5.046 29.200 1.00 64.75 117 ARG A O 1
ATOM 989 N N . GLU A 1 118 ? -17.017 3.637 27.811 1.00 62.03 118 GLU A N 1
ATOM 990 C CA . GLU A 1 118 ? -17.603 4.658 26.940 1.00 62.03 118 GLU A CA 1
ATOM 991 C C . GLU A 1 118 ? -18.881 5.249 27.550 1.00 62.03 118 GLU A C 1
ATOM 993 O O . GLU A 1 118 ? -18.997 6.466 27.580 1.00 62.03 118 GLU A O 1
ATOM 998 N N . GLY A 1 119 ? -19.751 4.435 28.157 1.00 57.12 119 GLY A N 1
ATOM 999 C CA . GLY A 1 119 ? -20.960 4.909 28.852 1.00 57.12 119 GLY A CA 1
ATOM 1000 C C . GLY A 1 119 ? -20.728 5.539 30.234 1.00 57.12 119 GLY A C 1
ATOM 1001 O O . GLY A 1 119 ? -21.660 6.062 30.824 1.00 57.12 119 GLY A O 1
ATOM 1002 N N . SER A 1 120 ? -19.501 5.495 30.767 1.00 53.66 120 SER A N 1
ATOM 1003 C CA . SER A 1 120 ? -19.116 6.193 32.012 1.00 53.66 120 SER A CA 1
ATOM 1004 C C . SER A 1 120 ? -18.560 7.604 31.762 1.00 53.66 120 SER A C 1
ATOM 1006 O O . SER A 1 120 ? -17.996 8.211 32.672 1.00 53.66 120 SER A O 1
ATOM 1008 N N . LYS A 1 121 ? -18.596 8.075 30.509 1.00 49.44 121 LYS A N 1
ATOM 1009 C CA . LYS A 1 121 ? -18.133 9.409 30.098 1.00 49.44 121 LYS A CA 1
ATOM 1010 C C . LYS A 1 121 ? -19.276 10.386 29.792 1.00 49.44 121 LYS A C 1
ATOM 1012 O O . LYS A 1 121 ? -18.970 11.517 29.419 1.00 49.44 121 LYS A O 1
ATOM 1017 N N . ASP A 1 122 ? -20.517 9.946 29.978 1.00 42.53 122 ASP A N 1
ATOM 1018 C CA . ASP A 1 122 ? -21.728 10.774 30.010 1.00 42.53 122 ASP A CA 1
ATOM 1019 C C . ASP A 1 122 ? -22.119 11.060 31.471 1.00 42.53 122 ASP A C 1
ATOM 1021 O O . ASP A 1 122 ? -22.660 12.157 31.735 1.00 42.53 122 ASP A O 1
#